Protein AF-B8IER8-F1 (afdb_monomer)

Foldseek 3Di:
DDDDDDDDDDDPPPPDPDPPPCPPVVLVVLQVVLQVVLVVCVVVVNNVVSVVSNVVSVVVSVVVVVVVVVPPPDD

Nearest PDB structures (foldseek):
  7o91-assembly1_A  TM=7.823E-01  e=1.466E+00  Sulfurisphaera tokodaii str. 7
  2hr5-assembly1_A  TM=6.809E-01  e=2.465E+00  Pyrococcus furiosus
  6rm3-assembly1_SN0  TM=6.371E-01  e=3.885E+00  Vairimorpha necatrix
  8xks-assembly1_H  TM=3.433E-01  e=9.651E+00  Chlamydomonas reinhardtii

Secondary structure (DSSP, 8-state):
---------------PPPP-----HHHHHHHHHHHHHHHHHHHTT-HHHHHHHHHHHHHHHHHHHHHHHT-----

Structure (mmCIF, N/CA/C/O backbone):
data_AF-B8IER8-F1
#
_entry.id   AF-B8IER8-F1
#
loop_
_atom_site.group_PDB
_atom_site.id
_atom_site.type_symbol
_atom_site.label_atom_id
_atom_site.label_alt_id
_atom_site.label_comp_id
_atom_site.label_asym_id
_atom_site.label_entity_id
_atom_site.label_seq_id
_atom_site.pdbx_PDB_ins_code
_atom_site.Cartn_x
_atom_site.Cartn_y
_atom_site.Cartn_z
_atom_site.occupancy
_atom_site.B_iso_or_equiv
_atom_site.auth_seq_id
_atom_site.auth_comp_id
_atom_site.auth_asym_id
_atom_site.auth_atom_id
_atom_site.pdbx_PDB_model_num
ATOM 1 N N . MET A 1 1 ? -41.092 -27.378 -55.198 1.00 40.66 1 MET A N 1
ATOM 2 C CA . MET A 1 1 ? -39.644 -27.127 -55.356 1.00 40.66 1 MET A CA 1
ATOM 3 C C . MET A 1 1 ? -39.118 -26.680 -54.006 1.00 40.66 1 MET A C 1
ATOM 5 O O . MET A 1 1 ? -39.617 -25.709 -53.457 1.00 40.66 1 MET A O 1
ATOM 9 N N . THR A 1 2 ? -38.263 -27.506 -53.415 1.00 46.53 2 THR A N 1
ATOM 10 C CA . THR A 1 2 ? -37.811 -27.475 -52.019 1.00 46.53 2 THR A CA 1
ATOM 11 C C . THR A 1 2 ? -36.847 -26.320 -51.762 1.00 46.53 2 THR A C 1
ATOM 13 O O . THR A 1 2 ? -35.830 -26.210 -52.440 1.00 46.53 2 THR A O 1
ATOM 16 N N . GLY A 1 3 ? -37.171 -25.476 -50.780 1.00 51.06 3 GLY A N 1
ATOM 17 C CA . GLY A 1 3 ? -36.277 -24.442 -50.270 1.00 51.06 3 GLY A CA 1
ATOM 18 C C . GLY A 1 3 ? -35.185 -25.060 -49.403 1.00 51.06 3 GLY A C 1
ATOM 19 O O . GLY A 1 3 ? -35.474 -25.749 -48.426 1.00 51.06 3 GLY A O 1
ATOM 20 N N . THR A 1 4 ? -33.931 -24.827 -49.769 1.00 54.19 4 THR A N 1
ATOM 21 C CA . THR A 1 4 ? -32.769 -25.232 -48.978 1.00 54.19 4 THR A CA 1
ATOM 22 C C . THR A 1 4 ? -32.563 -24.202 -47.867 1.00 54.19 4 THR A C 1
ATOM 24 O O . THR A 1 4 ? -31.994 -23.136 -48.097 1.00 54.19 4 THR A O 1
ATOM 27 N N . SER A 1 5 ? -33.057 -24.496 -46.663 1.00 54.03 5 SER A N 1
ATOM 28 C CA . SER A 1 5 ? -32.700 -23.738 -45.458 1.00 54.03 5 SER A CA 1
ATOM 29 C C . SER A 1 5 ? -31.249 -24.036 -45.094 1.00 54.03 5 SER A C 1
ATOM 31 O O . SER A 1 5 ? -30.929 -25.122 -44.614 1.00 54.03 5 SER A O 1
ATOM 33 N N . TYR A 1 6 ? -30.364 -23.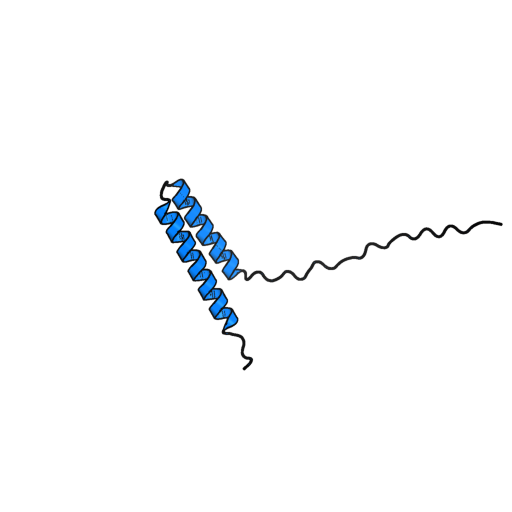069 -45.321 1.00 63.56 6 TYR A N 1
ATOM 34 C CA . TYR A 1 6 ? -29.000 -23.102 -44.807 1.00 63.56 6 TYR A CA 1
ATOM 35 C C . TYR A 1 6 ? -29.014 -22.706 -43.326 1.00 63.56 6 TYR A C 1
ATOM 37 O O . TYR A 1 6 ? -29.127 -21.529 -42.989 1.00 63.56 6 TYR A O 1
ATOM 45 N N . SER A 1 7 ? -28.897 -23.688 -42.430 1.00 62.84 7 SER A N 1
ATOM 46 C CA . SER A 1 7 ? -28.585 -23.431 -41.020 1.00 62.84 7 SER A CA 1
ATOM 47 C C . SER A 1 7 ? -27.108 -23.073 -40.897 1.00 62.84 7 SER A C 1
ATOM 49 O O . SER A 1 7 ? -26.237 -23.938 -40.954 1.00 62.84 7 SER A O 1
ATOM 51 N N . PHE A 1 8 ? -26.825 -21.785 -40.729 1.00 57.81 8 PHE A N 1
ATOM 52 C CA . PHE A 1 8 ? -25.505 -21.306 -40.343 1.00 57.81 8 PHE A CA 1
ATOM 53 C C . PHE A 1 8 ? -25.307 -21.630 -38.858 1.00 57.81 8 PHE A C 1
ATOM 55 O O . PHE A 1 8 ? -25.926 -21.008 -37.997 1.00 57.81 8 PHE A O 1
ATOM 62 N N . VAL A 1 9 ? -24.499 -22.643 -38.549 1.00 61.81 9 VAL A N 1
ATOM 63 C CA . VAL A 1 9 ? -24.090 -22.925 -37.168 1.00 61.81 9 VAL A CA 1
ATOM 64 C C . VAL A 1 9 ? -22.831 -22.093 -36.920 1.00 61.81 9 VAL A C 1
ATOM 66 O O . VAL A 1 9 ? -21.807 -22.380 -37.543 1.00 61.81 9 VAL A O 1
ATOM 69 N N . PRO A 1 10 ? -22.868 -21.035 -36.091 1.00 61.09 10 PRO A N 1
ATOM 70 C CA . PRO A 1 10 ? -21.670 -20.257 -35.817 1.00 61.09 10 PRO A CA 1
ATOM 71 C C . PRO A 1 10 ? -20.682 -21.151 -35.066 1.00 61.09 10 PRO A C 1
ATOM 73 O O . PRO A 1 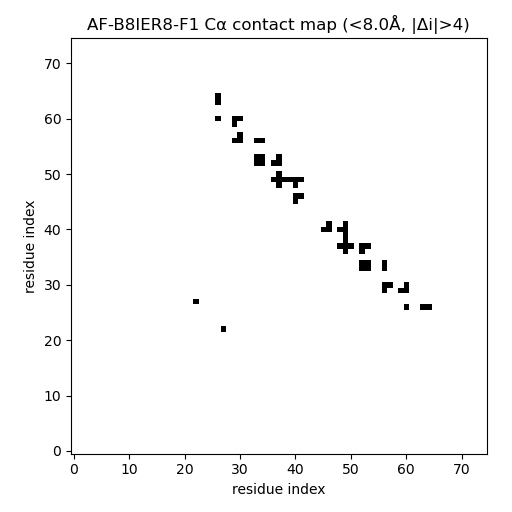10 ? -20.953 -21.597 -33.951 1.00 61.09 10 PRO A O 1
ATOM 76 N N . SER A 1 11 ? -19.545 -21.457 -35.693 1.00 64.31 11 SER A N 1
ATOM 77 C CA . SER A 1 11 ? -18.446 -22.138 -35.013 1.00 64.31 11 SER A CA 1
ATOM 78 C C . SER A 1 11 ? -18.005 -21.290 -33.815 1.00 64.31 11 SER A C 1
ATOM 80 O O . SER A 1 11 ? -17.854 -20.074 -33.968 1.00 64.31 11 SER A O 1
ATOM 82 N N . PRO A 1 12 ? -17.791 -21.886 -32.629 1.00 65.00 12 PRO A N 1
ATOM 83 C CA . PRO A 1 12 ? -17.274 -21.142 -31.495 1.00 65.00 12 PRO A CA 1
ATOM 84 C C . PRO A 1 12 ? -15.875 -20.651 -31.860 1.00 65.00 12 PRO A C 1
ATOM 86 O O . PRO A 1 12 ? -14.946 -21.441 -32.033 1.00 65.00 12 PRO A O 1
ATOM 89 N N . VAL A 1 13 ? -15.737 -19.336 -32.024 1.00 65.12 13 VAL A N 1
ATOM 90 C CA . VAL A 1 13 ? -14.434 -18.690 -32.152 1.00 65.12 13 VAL A CA 1
ATOM 91 C C . VAL A 1 13 ? -13.709 -18.963 -30.842 1.00 65.12 13 VAL A C 1
ATOM 93 O O . VAL A 1 13 ? -14.055 -18.412 -29.799 1.00 65.12 13 VAL A O 1
ATOM 96 N N . MET A 1 14 ? -12.743 -19.876 -30.889 1.00 64.00 14 MET A N 1
ATOM 97 C CA . MET A 1 14 ? -11.865 -20.182 -29.770 1.00 64.00 14 MET A CA 1
ATOM 98 C C . MET A 1 14 ? -10.919 -18.988 -29.614 1.00 64.00 14 MET A C 1
ATOM 100 O O . MET A 1 14 ? -9.834 -18.942 -30.189 1.00 64.00 14 MET A O 1
ATOM 104 N N . VAL A 1 15 ? -11.394 -17.954 -28.920 1.00 69.38 15 VAL A N 1
ATOM 105 C CA . VAL A 1 15 ? -10.593 -16.781 -28.581 1.00 69.38 15 VAL A CA 1
ATOM 106 C C . VAL A 1 15 ? -9.498 -17.272 -27.642 1.00 69.38 15 VAL A C 1
ATOM 108 O O . VAL A 1 15 ? -9.787 -17.731 -26.536 1.00 69.38 15 VAL A O 1
ATOM 111 N N . ALA A 1 16 ? -8.245 -17.238 -28.103 1.00 68.56 16 ALA A N 1
ATOM 112 C CA . ALA A 1 16 ? -7.104 -17.498 -27.238 1.00 68.56 16 ALA A CA 1
ATOM 113 C C . ALA A 1 16 ? -7.204 -16.565 -26.019 1.00 68.56 16 ALA A C 1
ATOM 115 O O . ALA A 1 16 ? -7.541 -15.388 -26.203 1.00 68.56 16 ALA A O 1
ATOM 116 N N . PRO A 1 17 ? -6.963 -17.059 -24.788 1.00 67.88 17 PRO A N 1
ATOM 117 C CA . PRO A 1 17 ? -7.003 -16.201 -23.616 1.00 67.88 17 PRO A CA 1
ATOM 118 C C . PRO A 1 17 ? -6.070 -15.012 -23.867 1.00 67.88 17 PRO A C 1
ATOM 120 O O . PRO A 1 17 ? -4.991 -15.208 -24.443 1.00 67.88 17 PRO A O 1
ATOM 123 N N . PRO A 1 18 ? -6.484 -13.784 -23.505 1.00 65.00 18 PRO A N 1
ATOM 124 C CA . PRO A 1 18 ? -5.633 -12.623 -23.683 1.00 65.00 18 PRO A CA 1
ATOM 125 C C . PRO A 1 18 ? -4.278 -12.930 -23.041 1.00 65.00 18 PRO A C 1
ATOM 127 O O . PRO A 1 18 ? -4.254 -13.590 -21.994 1.00 65.00 18 PRO A O 1
ATOM 130 N N . PRO A 1 19 ? -3.158 -12.511 -23.661 1.00 63.09 19 PRO A N 1
ATOM 131 C CA . PRO A 1 19 ? -1.853 -12.700 -23.056 1.00 63.09 19 PRO A CA 1
ATOM 132 C C . PRO A 1 19 ? -1.952 -12.177 -21.632 1.00 63.09 19 PRO A C 1
ATOM 134 O O . PRO A 1 19 ? -2.380 -11.038 -21.426 1.00 63.09 19 PRO A O 1
ATOM 137 N N . ALA A 1 20 ? -1.651 -13.040 -20.659 1.00 59.06 20 ALA A N 1
ATOM 138 C CA . ALA A 1 20 ? -1.562 -12.621 -19.278 1.00 59.06 20 ALA A CA 1
ATOM 139 C C . ALA A 1 20 ? -0.529 -11.500 -19.277 1.00 59.06 20 ALA A C 1
ATOM 141 O O . ALA A 1 20 ? 0.665 -11.749 -19.447 1.00 59.06 20 ALA A O 1
ATOM 142 N N . LEU A 1 21 ? -1.000 -10.253 -19.190 1.00 57.16 21 LEU A N 1
ATOM 143 C CA . LEU A 1 21 ? -0.144 -9.144 -18.834 1.00 57.16 21 LEU A CA 1
ATOM 144 C C . LEU A 1 21 ? 0.513 -9.628 -17.555 1.00 57.16 21 LEU A C 1
ATOM 146 O O . LEU A 1 21 ? -0.189 -9.887 -16.578 1.00 57.16 21 LEU A O 1
ATOM 150 N N . LEU A 1 22 ? 1.823 -9.860 -17.614 1.00 57.47 22 LEU A N 1
ATOM 151 C CA . LEU A 1 22 ? 2.648 -10.137 -16.453 1.00 57.47 22 LEU A CA 1
ATOM 152 C C . LEU A 1 22 ? 2.573 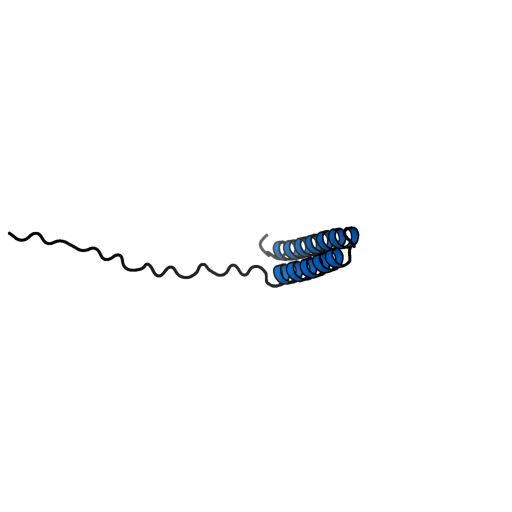-8.867 -1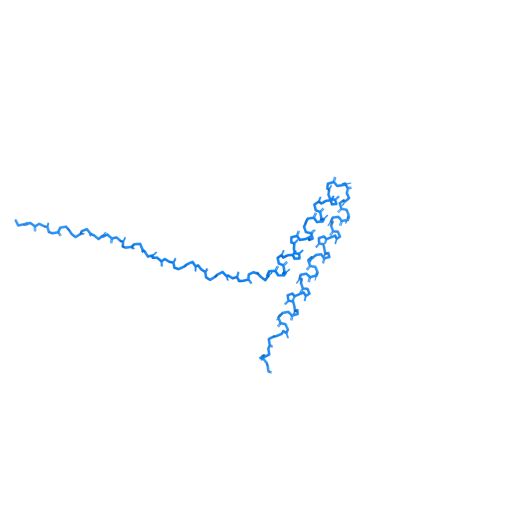5.608 1.00 57.47 22 LEU A C 1
ATOM 154 O O . LEU A 1 22 ? 3.451 -8.007 -15.672 1.00 57.47 22 LEU A O 1
ATOM 158 N N . VAL A 1 23 ? 1.451 -8.688 -14.903 1.00 56.94 23 VAL A N 1
ATOM 159 C CA . VAL A 1 23 ? 1.303 -7.736 -13.816 1.00 56.94 23 VAL A CA 1
ATOM 160 C C . VAL A 1 23 ? 2.516 -8.021 -12.974 1.00 56.94 23 VAL A C 1
ATOM 162 O O . VAL A 1 23 ? 2.681 -9.148 -12.523 1.00 56.94 23 VAL A O 1
ATOM 165 N N . ASN A 1 24 ? 3.429 -7.056 -12.913 1.00 66.94 24 ASN A N 1
ATOM 166 C CA . ASN A 1 24 ? 4.756 -7.321 -12.404 1.00 66.94 24 ASN A CA 1
ATOM 167 C C . ASN A 1 24 ? 4.626 -7.951 -11.013 1.00 66.94 24 ASN A C 1
ATOM 169 O O . ASN A 1 24 ? 4.215 -7.271 -10.067 1.00 66.94 24 ASN A O 1
ATOM 173 N N . ASP A 1 25 ? 4.947 -9.245 -10.912 1.00 78.00 25 ASP A N 1
ATOM 174 C CA . ASP A 1 25 ? 4.661 -10.051 -9.724 1.00 78.00 25 ASP A CA 1
ATOM 175 C C . ASP A 1 25 ? 5.300 -9.438 -8.479 1.00 78.00 25 ASP A C 1
ATOM 177 O O . ASP A 1 25 ? 4.836 -9.618 -7.357 1.00 78.00 25 ASP A O 1
ATOM 181 N N . GLU A 1 26 ? 6.393 -8.694 -8.638 1.00 82.50 26 GLU A N 1
ATOM 182 C CA . GLU A 1 26 ? 7.011 -7.970 -7.535 1.00 82.50 26 GLU A CA 1
ATOM 183 C C . GLU A 1 26 ? 6.191 -6.764 -7.085 1.00 82.50 26 GLU A C 1
ATOM 185 O O . GLU A 1 26 ? 6.002 -6.589 -5.885 1.00 82.50 26 GLU A O 1
ATOM 190 N N . VAL A 1 27 ? 5.670 -5.954 -8.010 1.00 87.19 27 VAL A N 1
ATOM 191 C CA . VAL A 1 27 ? 4.824 -4.797 -7.673 1.00 87.19 27 VAL A CA 1
ATOM 192 C C . VAL A 1 27 ? 3.553 -5.260 -6.972 1.00 87.19 27 VAL A C 1
ATOM 194 O O . VAL A 1 27 ? 3.191 -4.714 -5.930 1.00 87.19 27 VAL A O 1
ATOM 197 N N . GLN A 1 28 ? 2.916 -6.311 -7.488 1.00 89.19 28 GLN A N 1
ATOM 198 C CA . GLN A 1 28 ? 1.728 -6.883 -6.865 1.00 89.19 28 GLN A CA 1
ATOM 199 C C . GLN A 1 28 ? 2.039 -7.478 -5.486 1.00 89.19 28 GLN A C 1
ATOM 201 O O . GLN A 1 28 ? 1.296 -7.231 -4.537 1.00 89.19 28 GLN A O 1
ATOM 206 N N . ARG A 1 29 ? 3.158 -8.202 -5.330 1.00 90.81 29 ARG A N 1
ATOM 207 C CA . ARG A 1 29 ? 3.589 -8.720 -4.018 1.00 90.81 29 ARG A CA 1
ATOM 208 C C . ARG A 1 29 ? 3.852 -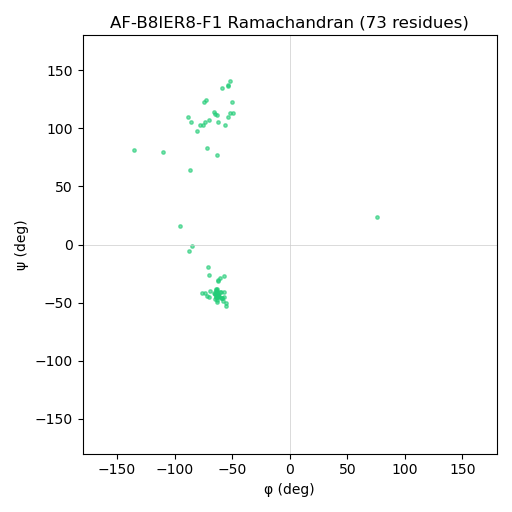7.605 -3.011 1.00 90.81 29 ARG A C 1
ATOM 210 O O . ARG A 1 29 ? 3.475 -7.747 -1.849 1.00 90.81 29 ARG A O 1
ATOM 217 N N . VAL A 1 30 ? 4.472 -6.504 -3.437 1.00 90.88 30 VAL A N 1
ATOM 218 C CA . VAL A 1 30 ? 4.695 -5.337 -2.574 1.00 90.88 30 VAL A CA 1
ATOM 219 C C . VAL A 1 30 ? 3.357 -4.734 -2.154 1.00 90.88 30 VAL A C 1
ATOM 221 O O . VAL A 1 30 ? 3.137 -4.572 -0.956 1.00 90.88 30 VAL A O 1
ATOM 224 N N . LEU A 1 31 ? 2.439 -4.482 -3.092 1.00 93.19 31 LEU A N 1
ATOM 225 C CA . LEU A 1 31 ? 1.108 -3.952 -2.776 1.00 93.19 31 LEU A CA 1
ATOM 226 C C . LEU A 1 31 ? 0.369 -4.838 -1.769 1.00 93.19 31 LEU A C 1
ATOM 228 O O . LEU A 1 31 ? -0.017 -4.354 -0.711 1.00 93.19 31 LEU A O 1
ATOM 232 N N . LEU A 1 32 ? 0.264 -6.143 -2.039 1.00 94.75 32 LEU A N 1
ATOM 233 C CA . LEU A 1 32 ? -0.411 -7.089 -1.146 1.00 94.75 32 LEU A CA 1
ATOM 234 C C . LEU A 1 32 ? 0.197 -7.098 0.261 1.00 94.75 32 LEU A C 1
ATOM 236 O O . LEU A 1 32 ? -0.528 -7.137 1.256 1.00 94.75 32 LEU A O 1
ATOM 240 N N . ARG A 1 33 ? 1.531 -7.032 0.359 1.00 95.50 33 ARG A N 1
ATOM 241 C CA . ARG A 1 33 ? 2.226 -7.003 1.648 1.00 95.50 33 ARG A CA 1
ATOM 242 C C . ARG A 1 33 ? 1.897 -5.741 2.440 1.00 95.50 33 ARG A C 1
ATOM 244 O O . ARG A 1 33 ? 1.616 -5.844 3.630 1.00 95.50 33 ARG A O 1
ATOM 251 N N . PHE A 1 34 ? 1.940 -4.571 1.806 1.00 96.62 34 PHE A N 1
ATOM 252 C CA . PHE A 1 34 ? 1.649 -3.306 2.481 1.00 96.62 34 PHE A CA 1
ATOM 253 C C . PHE A 1 34 ? 0.169 -3.181 2.851 1.00 96.62 34 PHE A C 1
ATOM 255 O O . PHE A 1 34 ? -0.124 -2.802 3.981 1.00 96.62 34 PHE A O 1
ATOM 262 N N . THR A 1 35 ? -0.752 -3.612 1.984 1.00 96.19 35 THR A N 1
ATOM 263 C CA . THR A 1 35 ? -2.185 -3.650 2.308 1.00 96.19 35 THR A CA 1
ATOM 264 C C . THR A 1 35 ? -2.457 -4.532 3.525 1.00 96.19 35 THR A C 1
ATOM 266 O O . THR A 1 35 ? -3.128 -4.093 4.450 1.00 96.19 35 THR A O 1
ATOM 269 N N . GLY A 1 36 ? -1.868 -5.732 3.598 1.00 97.44 36 GLY A N 1
ATOM 270 C CA . GLY A 1 36 ? -2.036 -6.607 4.765 1.00 97.44 36 GLY A CA 1
ATOM 271 C C . GLY A 1 36 ? -1.493 -6.011 6.071 1.00 97.44 36 GLY A C 1
ATOM 272 O O . GLY A 1 36 ? -2.039 -6.273 7.141 1.00 97.44 36 GLY A O 1
ATOM 273 N N . LEU A 1 37 ? -0.437 -5.195 6.005 1.00 97.31 37 LEU A N 1
ATOM 274 C CA . LEU A 1 37 ? 0.077 -4.464 7.168 1.00 97.31 37 LEU A CA 1
ATOM 275 C C . LEU A 1 37 ? -0.842 -3.300 7.562 1.00 97.31 37 LEU A C 1
ATOM 277 O O . LEU A 1 37 ? -1.107 -3.126 8.749 1.00 97.31 37 LEU A O 1
ATOM 281 N N . SER A 1 38 ? -1.356 -2.549 6.584 1.00 97.25 38 SER A N 1
ATOM 282 C CA . SER A 1 38 ? -2.293 -1.444 6.813 1.00 97.25 38 SER A CA 1
ATOM 283 C C . SER A 1 38 ? -3.587 -1.949 7.455 1.00 97.25 38 SER A C 1
ATOM 285 O O . SER A 1 38 ? -4.007 -1.417 8.479 1.00 97.25 38 SER A O 1
ATOM 287 N N . THR A 1 39 ? -4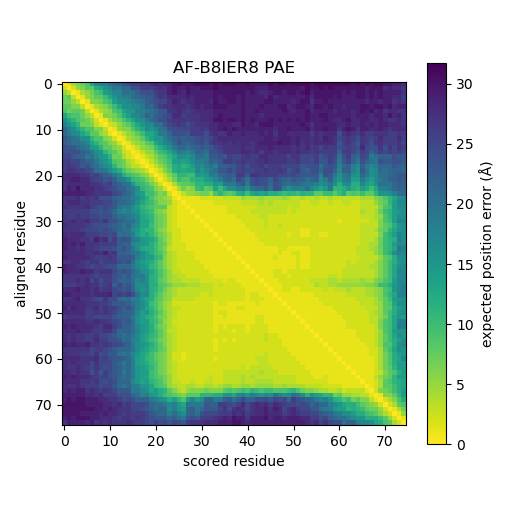.151 -3.055 6.955 1.00 97.94 39 THR A N 1
ATOM 288 C CA . THR A 1 39 ? -5.336 -3.696 7.549 1.00 97.94 39 THR A CA 1
ATOM 289 C C . THR A 1 39 ? -5.105 -4.083 9.007 1.00 97.94 39 THR A C 1
ATOM 291 O O . THR A 1 39 ? -5.934 -3.770 9.853 1.00 97.94 39 THR A O 1
ATOM 294 N N . ARG A 1 40 ? -3.955 -4.683 9.341 1.00 98.00 40 ARG A N 1
ATOM 295 C CA . ARG A 1 40 ? -3.639 -5.030 10.738 1.00 98.00 40 ARG A CA 1
ATOM 296 C C . ARG A 1 40 ? -3.516 -3.802 11.637 1.00 98.00 40 ARG A C 1
ATOM 298 O O . ARG A 1 40 ? 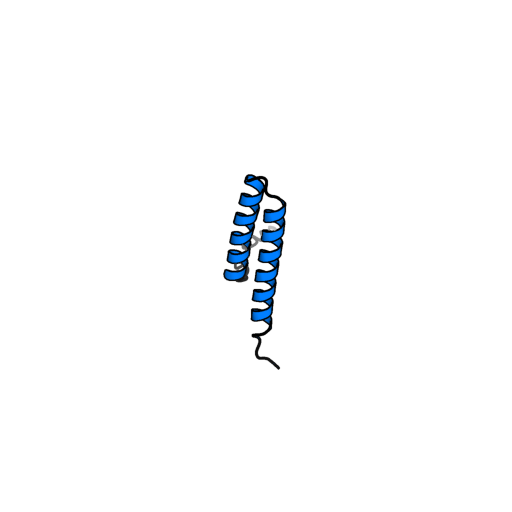-3.941 -3.860 12.784 1.00 98.00 40 ARG A O 1
ATOM 305 N N . ALA A 1 41 ? -2.938 -2.708 11.139 1.00 97.19 41 ALA A N 1
ATOM 306 C CA . ALA A 1 41 ? -2.868 -1.457 11.891 1.00 97.19 41 ALA A CA 1
ATOM 307 C C . ALA A 1 41 ? -4.274 -0.884 12.150 1.00 97.19 41 ALA A C 1
ATOM 309 O O . ALA A 1 41 ? -4.569 -0.470 13.269 1.00 97.19 41 ALA A O 1
ATOM 310 N N . GLN A 1 42 ? -5.180 -0.957 11.166 1.00 97.00 42 GLN A N 1
ATOM 311 C CA . GLN A 1 42 ? -6.586 -0.577 11.358 1.00 97.00 42 GLN A CA 1
ATOM 312 C C . GLN A 1 42 ? -7.295 -1.462 12.385 1.00 97.00 42 GLN A C 1
ATOM 314 O O . GLN A 1 42 ? -7.975 -0.942 13.266 1.00 97.00 42 GLN A O 1
ATOM 319 N N . GLU A 1 43 ? -7.110 -2.782 12.313 1.00 98.00 43 GLU A N 1
ATOM 320 C CA . GLU A 1 43 ? -7.678 -3.739 13.275 1.00 98.00 43 GLU A CA 1
ATOM 321 C C . GLU A 1 43 ? -7.179 -3.495 14.708 1.00 98.00 43 GLU A C 1
ATOM 323 O O . GLU A 1 43 ? -7.893 -3.769 15.669 1.00 98.00 43 GLU A O 1
ATOM 328 N N . GLN A 1 44 ? -5.971 -2.947 14.857 1.00 98.00 44 GLN A N 1
ATOM 329 C CA . GLN A 1 44 ? -5.383 -2.567 16.145 1.00 98.00 44 GLN A CA 1
ATOM 330 C C . GLN A 1 44 ? -5.799 -1.166 16.618 1.00 98.00 44 GLN A C 1
ATOM 332 O O . GLN A 1 44 ? -5.408 -0.753 17.708 1.00 98.00 44 GLN A O 1
ATOM 337 N N . GLY A 1 45 ? -6.602 -0.441 15.833 1.00 97.88 45 GLY A N 1
ATOM 338 C CA . GLY A 1 45 ? -7.045 0.910 16.169 1.00 97.88 45 GLY A CA 1
ATOM 339 C C . GLY A 1 45 ? -5.975 1.984 15.964 1.00 97.88 45 GLY A C 1
ATOM 340 O O . GLY A 1 45 ? -6.066 3.039 16.586 1.00 97.88 45 GLY A O 1
ATOM 341 N N . ASP A 1 46 ? -4.989 1.739 15.096 1.00 98.12 46 ASP A N 1
ATOM 342 C CA . ASP A 1 46 ? -3.933 2.694 14.743 1.00 98.12 46 ASP A CA 1
ATOM 343 C C . ASP A 1 46 ? -4.097 3.199 13.289 1.00 98.12 46 ASP A C 1
ATOM 345 O O . ASP A 1 46 ? -3.444 2.714 12.353 1.00 98.12 46 ASP A O 1
ATOM 349 N N . PRO A 1 47 ? -5.016 4.159 13.055 1.00 95.56 47 PRO A N 1
ATOM 350 C CA . PRO A 1 47 ? -5.284 4.682 11.718 1.00 95.56 47 PRO A CA 1
ATOM 351 C C . PRO A 1 47 ? -4.135 5.538 11.170 1.00 95.56 47 PRO A C 1
ATOM 353 O O . PRO A 1 47 ? -3.971 5.624 9.952 1.00 95.56 47 PRO A O 1
ATOM 356 N N . GLU A 1 48 ? -3.330 6.161 12.036 1.00 97.75 48 GLU A N 1
ATOM 357 C CA . GLU A 1 48 ? -2.177 6.961 11.613 1.00 97.75 48 GLU A CA 1
ATOM 358 C C . GLU A 1 48 ? -1.080 6.054 11.048 1.00 97.75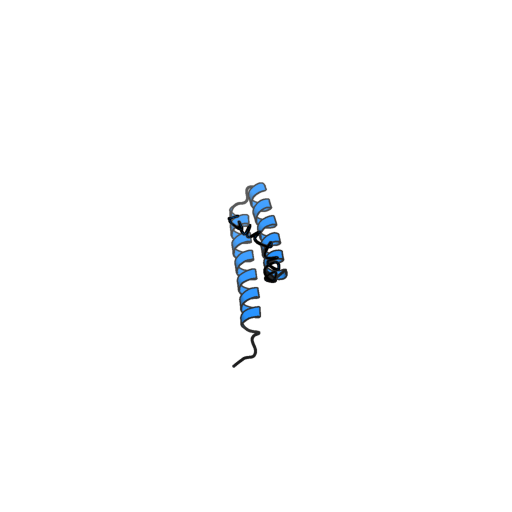 48 GLU A C 1
ATOM 360 O O . GLU A 1 48 ? -0.569 6.301 9.951 1.00 97.75 48 GLU A O 1
ATOM 365 N N . MET A 1 49 ? -0.791 4.945 11.735 1.00 97.56 49 MET A N 1
ATOM 366 C CA . MET A 1 49 ? 0.125 3.922 11.241 1.00 97.56 49 MET A CA 1
ATOM 367 C C . MET A 1 49 ? -0.379 3.290 9.941 1.00 97.56 49 MET A C 1
ATOM 369 O O . MET A 1 49 ? 0.400 3.140 9.002 1.00 97.56 49 MET A O 1
ATOM 373 N N . SER A 1 50 ? -1.672 2.965 9.839 1.00 97.44 50 SER A N 1
ATOM 374 C CA . SER A 1 50 ? -2.274 2.460 8.593 1.00 97.44 50 SER A CA 1
ATOM 375 C C . SER A 1 50 ? -2.042 3.417 7.415 1.00 97.44 50 SER A C 1
ATOM 377 O O . SER A 1 50 ? -1.506 3.007 6.38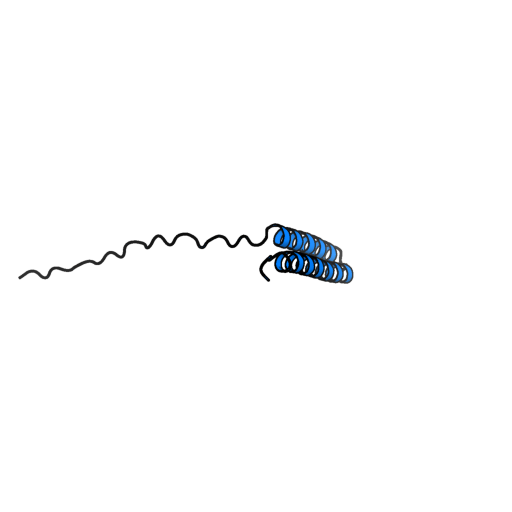2 1.00 97.44 50 SER A O 1
ATOM 379 N N . ALA A 1 51 ? -2.345 4.707 7.591 1.00 97.19 51 ALA A N 1
ATOM 380 C CA . ALA A 1 51 ? -2.146 5.714 6.551 1.00 97.19 51 ALA A CA 1
ATOM 381 C C . ALA A 1 51 ? -0.663 5.882 6.174 1.00 97.19 51 ALA A C 1
ATOM 383 O O . ALA A 1 51 ? -0.320 6.042 4.995 1.00 97.19 51 ALA A O 1
ATOM 384 N N . TRP A 1 52 ? 0.234 5.822 7.161 1.00 97.81 52 TRP A N 1
ATOM 385 C CA . TRP A 1 52 ? 1.673 5.856 6.921 1.00 97.81 52 TRP A CA 1
ATOM 386 C C . TRP A 1 52 ? 2.147 4.635 6.118 1.00 97.81 52 TRP A C 1
ATOM 388 O O . TRP A 1 52 ? 2.877 4.803 5.136 1.00 97.81 52 TRP A O 1
ATOM 398 N N . ILE A 1 53 ? 1.692 3.429 6.478 1.00 97.88 53 ILE A N 1
ATOM 399 C CA . ILE A 1 53 ? 2.004 2.178 5.772 1.00 97.88 53 ILE A CA 1
ATOM 400 C C . ILE A 1 53 ? 1.566 2.270 4.308 1.00 97.88 53 ILE A C 1
ATOM 402 O O . ILE A 1 53 ? 2.372 1.986 3.419 1.00 97.88 53 ILE A O 1
ATOM 406 N N . ASP A 1 54 ? 0.338 2.716 4.039 1.00 97.06 54 ASP A N 1
ATOM 407 C CA . ASP A 1 54 ? -0.172 2.845 2.670 1.00 97.06 54 ASP A CA 1
ATOM 408 C C . ASP A 1 54 ? 0.657 3.838 1.850 1.00 97.06 54 ASP A C 1
ATOM 410 O O . ASP A 1 54 ? 1.069 3.544 0.722 1.00 97.06 54 ASP A O 1
ATOM 414 N N . ARG A 1 55 ? 1.000 4.993 2.436 1.00 97.31 55 ARG A N 1
ATOM 415 C CA . ARG A 1 55 ? 1.853 5.991 1.778 1.00 97.31 55 ARG A CA 1
ATOM 416 C C . ARG A 1 55 ? 3.230 5.425 1.430 1.00 97.31 55 ARG A C 1
ATOM 418 O O . ARG A 1 55 ? 3.715 5.640 0.318 1.00 97.31 55 ARG A O 1
ATOM 425 N N . VAL A 1 56 ? 3.871 4.714 2.357 1.00 96.94 56 VAL A N 1
ATOM 426 C CA . VAL A 1 56 ? 5.189 4.100 2.124 1.00 96.94 56 VAL A CA 1
ATOM 427 C C . VAL A 1 56 ? 5.103 2.996 1.068 1.00 96.94 56 VAL A C 1
ATOM 429 O O . VAL A 1 56 ? 5.956 2.944 0.180 1.00 96.94 56 VAL A O 1
ATOM 432 N N . GLY A 1 57 ? 4.060 2.164 1.107 1.00 95.38 57 GLY A N 1
ATOM 433 C CA . GLY A 1 57 ? 3.825 1.115 0.115 1.00 95.38 57 GLY A CA 1
ATOM 434 C C . GLY A 1 57 ? 3.685 1.670 -1.302 1.00 95.38 57 GLY A C 1
ATOM 435 O O . GLY A 1 57 ? 4.358 1.200 -2.222 1.00 95.38 57 GLY A O 1
ATOM 436 N N . LEU A 1 58 ? 2.893 2.733 -1.474 1.00 95.81 58 LEU A N 1
ATOM 437 C CA . LEU A 1 58 ? 2.733 3.404 -2.768 1.00 95.81 58 LEU A CA 1
ATOM 438 C C . LEU A 1 58 ? 4.041 4.040 -3.263 1.00 95.81 58 LEU A C 1
ATOM 440 O O . LEU A 1 58 ? 4.357 3.946 -4.451 1.00 95.81 58 LEU A O 1
ATOM 444 N N . LEU A 1 59 ? 4.838 4.643 -2.374 1.00 96.06 59 LEU A N 1
ATOM 445 C CA . LEU A 1 59 ? 6.148 5.198 -2.736 1.00 96.06 59 LEU A CA 1
ATOM 446 C C . LEU A 1 59 ? 7.134 4.112 -3.184 1.00 96.06 59 LEU A C 1
ATOM 448 O O . LEU A 1 59 ? 7.834 4.302 -4.180 1.00 96.06 59 LEU A O 1
ATOM 452 N N . ALA A 1 60 ? 7.170 2.971 -2.491 1.00 91.44 60 ALA A N 1
ATOM 453 C CA . ALA A 1 60 ? 8.019 1.840 -2.857 1.00 91.44 60 ALA A CA 1
ATOM 454 C C . ALA A 1 60 ? 7.650 1.280 -4.241 1.00 91.44 60 ALA A C 1
ATOM 456 O O . ALA A 1 60 ? 8.527 1.044 -5.076 1.00 91.44 60 ALA A O 1
ATOM 457 N N . VAL A 1 61 ? 6.351 1.140 -4.520 1.00 92.38 61 VAL A N 1
ATOM 458 C CA . VAL A 1 61 ? 5.843 0.714 -5.833 1.00 92.38 61 VAL A CA 1
ATOM 459 C C . VAL A 1 61 ? 6.204 1.719 -6.921 1.00 92.38 61 VAL A C 1
ATOM 461 O O . VAL A 1 61 ? 6.743 1.330 -7.957 1.00 92.38 61 VAL A O 1
ATOM 464 N N . ALA A 1 62 ? 5.981 3.013 -6.681 1.00 90.75 62 ALA A N 1
ATOM 465 C CA . ALA A 1 62 ? 6.338 4.060 -7.632 1.00 90.75 62 ALA A CA 1
ATOM 466 C C . ALA A 1 62 ? 7.845 4.065 -7.939 1.00 90.75 62 ALA A C 1
ATOM 468 O O . ALA A 1 62 ? 8.239 4.202 -9.097 1.00 90.75 62 ALA A O 1
ATOM 469 N N . ALA A 1 63 ? 8.698 3.877 -6.927 1.00 90.19 63 ALA A N 1
ATOM 470 C CA . ALA A 1 63 ? 10.142 3.760 -7.113 1.00 90.19 63 ALA A CA 1
ATOM 471 C C . ALA A 1 63 ? 10.512 2.537 -7.967 1.00 90.19 63 ALA A C 1
ATOM 473 O O . ALA A 1 63 ? 11.316 2.658 -8.893 1.00 90.19 63 ALA A O 1
ATOM 474 N N . ARG A 1 64 ? 9.890 1.378 -7.712 1.00 86.75 64 ARG A N 1
ATOM 475 C CA . ARG A 1 64 ? 10.133 0.148 -8.480 1.00 86.75 64 ARG A CA 1
ATOM 476 C C . ARG A 1 64 ? 9.712 0.298 -9.942 1.00 86.75 64 ARG A C 1
ATOM 478 O O . ARG A 1 64 ? 10.488 -0.056 -10.824 1.00 86.75 64 ARG A O 1
ATOM 485 N N . LEU A 1 65 ? 8.538 0.871 -10.198 1.00 86.25 65 LEU A N 1
ATOM 486 C CA . LEU A 1 65 ? 8.049 1.132 -11.554 1.00 86.25 65 LEU A CA 1
ATOM 487 C C . LEU A 1 65 ? 8.952 2.118 -12.310 1.00 86.25 65 LEU A C 1
ATOM 489 O O . LEU A 1 65 ? 9.257 1.890 -13.477 1.00 86.25 65 LEU A O 1
ATOM 493 N N . ARG A 1 66 ? 9.453 3.174 -11.652 1.00 86.25 66 ARG A N 1
ATOM 494 C CA . ARG A 1 66 ? 10.432 4.091 -12.267 1.00 86.25 66 ARG A CA 1
ATOM 495 C C . ARG A 1 66 ? 11.747 3.399 -12.607 1.00 86.25 66 ARG A C 1
ATOM 497 O O . ARG A 1 66 ? 12.284 3.636 -13.681 1.00 86.25 66 ARG A O 1
ATOM 504 N N . ALA A 1 67 ? 12.253 2.540 -11.723 1.00 84.06 67 ALA A N 1
ATOM 505 C CA . ALA A 1 67 ? 13.469 1.771 -11.987 1.00 84.06 67 ALA A CA 1
ATOM 506 C C . ALA A 1 67 ? 13.304 0.819 -13.186 1.00 84.06 67 ALA A C 1
ATOM 508 O O . ALA A 1 67 ? 14.265 0.570 -13.903 1.00 84.06 67 ALA A O 1
ATOM 509 N N . GLN A 1 68 ? 12.089 0.319 -13.421 1.00 78.25 68 GLN A N 1
ATOM 510 C CA . GLN A 1 68 ? 11.768 -0.507 -14.587 1.00 78.25 68 GLN A CA 1
ATOM 511 C C . GLN A 1 68 ? 11.631 0.328 -15.864 1.00 78.25 68 GLN A C 1
ATOM 513 O O . GLN A 1 68 ? 12.162 -0.061 -16.895 1.00 78.25 68 GLN A O 1
ATOM 518 N N . GLY A 1 69 ? 10.988 1.498 -15.791 1.00 69.56 69 GLY A N 1
ATOM 519 C CA . GLY A 1 69 ? 10.871 2.423 -16.925 1.00 69.56 69 GLY A CA 1
ATOM 520 C C . GLY A 1 69 ? 12.181 3.123 -17.313 1.00 69.56 69 GLY A C 1
ATOM 521 O O . GLY A 1 69 ? 12.300 3.611 -18.428 1.00 69.56 69 GLY A O 1
ATOM 522 N N . GLY A 1 70 ? 13.170 3.173 -16.414 1.00 55.75 70 GLY A N 1
ATOM 523 C CA . GLY A 1 70 ? 14.524 3.666 -16.697 1.00 55.75 70 GLY A CA 1
ATOM 524 C C . GLY A 1 70 ? 15.486 2.607 -17.247 1.00 55.75 70 GLY A C 1
ATOM 525 O O . GLY A 1 70 ? 16.612 2.946 -17.594 1.00 55.75 70 GLY A O 1
ATOM 526 N N . ALA A 1 71 ? 15.064 1.341 -17.313 1.00 51.16 71 ALA A N 1
ATOM 527 C CA . ALA A 1 71 ? 15.852 0.224 -17.833 1.00 51.16 71 ALA A CA 1
ATOM 528 C C . ALA A 1 71 ? 15.561 -0.076 -19.314 1.00 51.16 71 ALA A C 1
ATOM 530 O O . ALA A 1 71 ? 15.911 -1.154 -19.784 1.00 51.16 71 ALA A O 1
ATOM 531 N N . ASP A 1 72 ? 14.919 0.849 -20.033 1.00 47.97 72 ASP A N 1
ATOM 532 C CA . ASP A 1 72 ? 14.708 0.758 -21.477 1.00 47.97 72 ASP A CA 1
ATOM 533 C C . ASP A 1 72 ? 15.947 1.333 -22.198 1.00 47.97 72 ASP A C 1
ATOM 535 O O . ASP A 1 72 ? 16.162 2.551 -22.171 1.00 47.97 72 ASP A O 1
ATOM 539 N N . PRO A 1 73 ? 16.831 0.503 -22.790 1.00 47.66 73 PRO A N 1
ATOM 540 C CA . PRO A 1 73 ? 18.039 0.966 -23.450 1.00 47.66 73 PRO A CA 1
ATOM 541 C C . PRO A 1 73 ? 17.702 1.312 -24.902 1.00 47.66 73 PRO A C 1
ATOM 543 O O . PRO A 1 73 ? 18.176 0.661 -25.827 1.00 47.66 73 PRO A O 1
ATOM 546 N N . ILE A 1 74 ? 16.846 2.309 -25.120 1.00 53.56 74 ILE A N 1
ATOM 547 C CA . ILE A 1 74 ? 16.651 2.890 -26.451 1.00 53.56 74 ILE A CA 1
ATOM 548 C C . ILE A 1 74 ? 16.634 4.412 -26.320 1.00 53.56 74 ILE A C 1
ATOM 550 O O . ILE A 1 74 ? 15.589 5.063 -26.283 1.00 53.56 74 ILE A O 1
ATOM 554 N N . ARG A 1 75 ? 17.837 4.978 -26.257 1.00 43.84 75 ARG A N 1
ATOM 555 C CA . ARG A 1 75 ? 18.139 6.309 -26.778 1.00 43.84 75 ARG A CA 1
ATOM 556 C C . ARG A 1 75 ? 19.540 6.324 -27.359 1.00 43.84 75 ARG A C 1
ATOM 558 O O . ARG A 1 75 ? 20.435 5.741 -26.712 1.00 43.84 75 ARG A O 1
#

Organism: Methylobacterium nodulans (strain LMG 21967 / CNCM I-2342 / ORS 2060) (NCBI:txid460265)

Mean predicted aligned error: 13.99 Å

pLDDT: mean 79.04, std 18.44, range [40.66, 98.12]

Radius of gyration: 25.01 Å; Cα contacts (8 Å, |Δi|>4): 31; chains: 1; bounding box: 58×34×72 Å

Sequence (75 aa):
MTGTSYSFVPSPVMVAPPPALLVNDEVQRVLLRFTGLSTRAQEQGDPEMSAWIDRVGLLAVAARLRAQGGADPIR

Solvent-accessible surface area (backbone atoms only — not comparable to full-atom values): 4697 Å² total; per-residue (Å²): 136,86,80,82,80,80,82,81,75,82,73,82,78,80,71,71,76,74,79,77,74,75,67,53,65,63,55,54,51,50,50,54,53,29,51,57,50,20,52,52,28,47,76,70,70,34,59,67,58,17,54,50,37,47,53,50,40,53,51,54,43,52,51,52,52,49,59,55,69,68,66,64,94,80,130